Protein AF-A0A7C3DYM1-F1 (afdb_monomer_lite)

Structure (mmCIF, N/CA/C/O backbone):
data_AF-A0A7C3DYM1-F1
#
_entry.id   AF-A0A7C3DYM1-F1
#
loop_
_atom_site.group_PDB
_atom_site.id
_atom_site.type_symbol
_atom_site.label_atom_id
_atom_site.label_alt_id
_atom_site.label_comp_id
_atom_site.label_asym_id
_atom_site.label_entity_id
_atom_site.label_seq_id
_atom_site.pdbx_PDB_ins_code
_atom_site.Cartn_x
_atom_site.Cartn_y
_atom_site.Cartn_z
_atom_site.occupancy
_atom_site.B_iso_or_equiv
_atom_site.auth_seq_id
_atom_site.auth_comp_id
_atom_site.auth_asym_id
_atom_site.auth_atom_id
_atom_site.pdbx_PDB_model_num
ATOM 1 N N . MET A 1 1 ? 61.286 -30.602 -30.183 1.00 43.38 1 MET A N 1
ATOM 2 C CA . MET A 1 1 ? 60.405 -29.711 -30.974 1.00 43.38 1 MET A CA 1
ATOM 3 C C . MET A 1 1 ? 59.053 -29.626 -30.269 1.00 43.38 1 MET A C 1
ATOM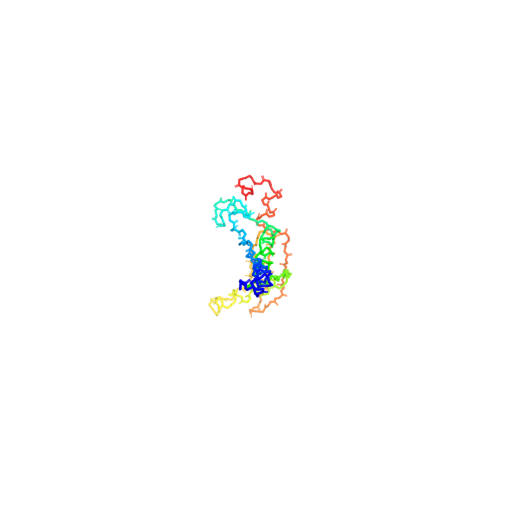 5 O O . MET A 1 1 ? 58.650 -30.594 -29.641 1.00 43.38 1 MET A O 1
ATOM 9 N N . LEU A 1 2 ? 58.467 -28.429 -30.246 1.00 45.16 2 LEU A N 1
ATOM 10 C CA . LEU A 1 2 ? 57.467 -27.911 -29.301 1.00 45.16 2 LEU A CA 1
ATOM 11 C C . LEU A 1 2 ? 56.221 -28.789 -29.027 1.00 45.16 2 LEU A C 1
ATOM 13 O O . LEU A 1 2 ? 55.390 -29.013 -29.895 1.00 45.16 2 LEU A O 1
ATOM 17 N N . SER A 1 3 ? 56.071 -29.154 -27.749 1.00 50.91 3 SER A N 1
ATOM 18 C CA . SER A 1 3 ? 54.860 -29.069 -26.910 1.00 50.91 3 SER A CA 1
ATOM 19 C C . SER A 1 3 ? 53.485 -29.433 -27.508 1.00 50.91 3 SER A C 1
ATOM 21 O O . SER A 1 3 ? 52.640 -28.575 -27.757 1.00 50.91 3 SER A O 1
ATOM 23 N N . GLY A 1 4 ? 53.177 -30.732 -27.535 1.00 49.94 4 GLY A N 1
ATOM 24 C CA . GLY A 1 4 ? 51.811 -31.264 -27.695 1.00 49.94 4 GLY A CA 1
ATOM 25 C C . GLY A 1 4 ? 50.889 -31.083 -26.473 1.00 49.94 4 GLY A C 1
ATOM 26 O O . GLY A 1 4 ? 49.820 -31.680 -26.422 1.00 49.94 4 GLY A O 1
ATOM 27 N N . ARG A 1 5 ? 51.278 -30.281 -25.468 1.00 53.59 5 ARG A N 1
ATOM 28 C CA . ARG A 1 5 ? 50.470 -30.004 -24.256 1.00 53.59 5 ARG A CA 1
ATOM 29 C C . ARG A 1 5 ? 49.744 -28.656 -24.297 1.00 53.59 5 ARG A C 1
ATOM 31 O O . ARG A 1 5 ? 49.023 -28.333 -23.357 1.00 53.59 5 ARG A O 1
ATOM 38 N N . ILE A 1 6 ? 49.926 -27.872 -25.362 1.00 50.12 6 ILE A N 1
ATOM 39 C CA . ILE A 1 6 ? 49.325 -26.535 -25.483 1.00 50.12 6 ILE A CA 1
ATOM 40 C C . ILE A 1 6 ? 47.939 -26.598 -26.139 1.00 50.12 6 ILE A C 1
ATOM 42 O O . ILE A 1 6 ? 47.067 -25.825 -25.761 1.00 50.12 6 ILE A O 1
ATOM 46 N N . LEU A 1 7 ? 47.669 -27.562 -27.026 1.00 46.66 7 LEU A N 1
ATOM 47 C CA . LEU A 1 7 ? 46.421 -27.546 -27.800 1.00 46.66 7 LEU A CA 1
ATOM 48 C C . LEU A 1 7 ? 45.180 -28.008 -27.012 1.00 46.66 7 LEU A C 1
ATOM 50 O O . LEU A 1 7 ? 44.088 -27.507 -27.252 1.00 46.66 7 LEU A O 1
ATOM 54 N N . VAL A 1 8 ? 45.332 -28.891 -26.017 1.00 47.72 8 VAL A N 1
ATOM 55 C CA . VAL A 1 8 ? 44.198 -29.337 -25.174 1.00 47.72 8 VAL A CA 1
ATOM 56 C C . VAL A 1 8 ? 43.857 -28.311 -24.083 1.00 47.72 8 VAL A C 1
ATOM 58 O O . VAL A 1 8 ? 42.749 -28.293 -23.556 1.00 47.72 8 VAL A O 1
ATOM 61 N N . ARG A 1 9 ? 44.786 -27.401 -23.760 1.00 44.53 9 ARG A N 1
ATOM 62 C CA . ARG A 1 9 ? 44.600 -26.393 -22.706 1.00 44.53 9 ARG A CA 1
ATOM 63 C C . ARG A 1 9 ? 43.875 -25.132 -23.180 1.00 44.53 9 ARG A C 1
ATOM 65 O O . ARG A 1 9 ? 43.329 -24.415 -22.348 1.00 44.53 9 ARG A O 1
ATOM 72 N N . THR A 1 10 ? 43.819 -24.889 -24.490 1.00 45.34 10 THR A N 1
ATOM 73 C CA . THR A 1 10 ? 43.157 -23.703 -25.057 1.00 45.34 10 THR A CA 1
ATOM 74 C C . THR A 1 10 ? 41.633 -23.845 -25.139 1.00 45.34 10 THR A C 1
ATOM 76 O O . THR A 1 10 ? 40.943 -22.836 -25.188 1.00 45.34 10 THR A O 1
ATOM 79 N N . CYS A 1 11 ? 41.075 -25.061 -25.071 1.00 44.84 11 CYS A N 1
ATOM 80 C CA . CYS A 1 11 ? 39.614 -25.251 -25.074 1.00 44.84 11 CYS A CA 1
ATOM 81 C C . CYS A 1 11 ? 38.946 -25.105 -23.695 1.00 44.84 11 CYS A C 1
ATOM 83 O O . CYS A 1 11 ? 37.723 -25.099 -23.623 1.00 44.84 11 CYS A O 1
ATOM 85 N N . TYR A 1 12 ? 39.710 -24.992 -22.601 1.00 45.00 12 TYR A N 1
ATOM 86 C CA . TYR A 1 12 ? 39.139 -24.940 -21.245 1.00 45.00 12 TYR A CA 1
ATOM 87 C C . TYR A 1 12 ? 38.988 -23.523 -20.676 1.00 45.00 12 TYR A C 1
ATOM 89 O O . TYR A 1 12 ? 38.478 -23.355 -19.569 1.00 45.00 12 TYR A O 1
ATOM 97 N N . LEU A 1 13 ? 39.423 -22.494 -21.409 1.00 52.84 13 LEU A N 1
ATOM 98 C CA . LEU A 1 13 ? 39.172 -21.108 -21.035 1.00 52.84 13 LEU A CA 1
ATOM 99 C C . LEU A 1 13 ? 38.001 -20.549 -21.844 1.00 52.84 13 LEU A C 1
ATOM 101 O O . LEU A 1 13 ? 38.055 -20.495 -23.069 1.00 52.84 13 LEU A O 1
ATOM 105 N N . SER A 1 14 ? 37.041 -19.979 -21.112 1.00 54.56 14 SER A N 1
ATOM 106 C CA . SER A 1 14 ? 36.021 -19.018 -21.572 1.00 54.56 14 SER A CA 1
ATOM 107 C C . SER A 1 14 ? 34.647 -19.569 -21.972 1.00 54.56 14 SER A C 1
ATOM 109 O O . SER A 1 14 ? 34.079 -19.148 -22.972 1.00 54.56 14 SER A O 1
ATOM 111 N N . LEU A 1 15 ? 34.041 -20.428 -21.149 1.00 55.09 15 LEU A N 1
ATOM 112 C CA . LEU A 1 15 ? 32.573 -20.560 -21.155 1.00 55.09 15 LEU A CA 1
ATOM 113 C C . LEU A 1 15 ? 31.967 -20.560 -19.749 1.00 55.09 15 LEU A C 1
ATOM 115 O O . LEU A 1 15 ? 30.922 -21.145 -19.499 1.00 55.09 15 LEU A O 1
ATOM 119 N N . VAL A 1 16 ? 32.591 -19.815 -18.833 1.00 55.16 16 VAL A N 1
ATOM 120 C CA . VAL A 1 16 ? 31.846 -19.219 -17.720 1.00 55.16 16 VAL A CA 1
ATOM 121 C C . VAL A 1 16 ? 31.379 -17.853 -18.207 1.00 55.16 16 VAL A C 1
ATOM 123 O O . VAL A 1 16 ? 31.945 -16.818 -17.864 1.00 55.16 16 VAL A O 1
ATOM 126 N N . ALA A 1 17 ? 30.363 -17.850 -19.070 1.00 55.41 17 ALA A N 1
ATOM 127 C CA . ALA A 1 17 ? 29.530 -16.670 -19.207 1.00 55.41 17 ALA A CA 1
ATOM 128 C C . ALA A 1 17 ? 28.791 -16.542 -17.873 1.00 55.41 17 ALA A C 1
ATOM 130 O O . ALA A 1 17 ? 27.746 -17.157 -17.667 1.00 55.41 17 ALA A O 1
ATOM 131 N N . 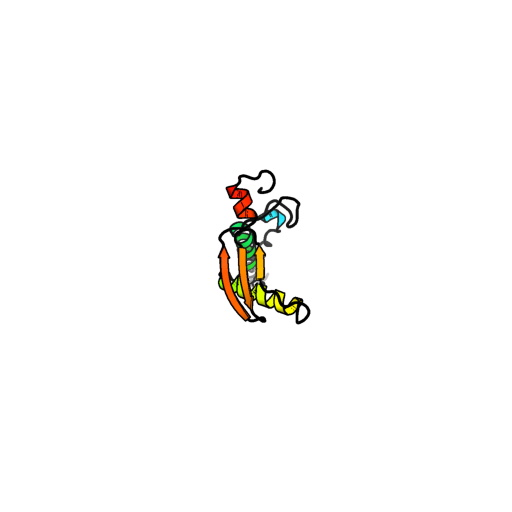VAL A 1 18 ? 29.371 -15.803 -16.924 1.00 56.81 18 VAL A N 1
ATOM 132 C CA . VAL A 1 18 ? 28.568 -15.251 -15.839 1.00 56.81 18 VAL A CA 1
ATOM 133 C C . VAL A 1 18 ? 27.545 -14.386 -16.553 1.00 56.81 18 VAL A C 1
ATOM 135 O O . VAL A 1 18 ? 27.890 -13.335 -17.091 1.00 56.81 18 VAL A O 1
ATOM 138 N N . ALA A 1 19 ? 26.311 -14.873 -16.645 1.00 56.03 19 ALA A N 1
ATOM 139 C CA . ALA A 1 19 ? 25.192 -14.055 -17.050 1.00 56.03 19 ALA A CA 1
ATOM 140 C C . ALA A 1 19 ? 25.077 -12.955 -15.992 1.00 56.03 19 ALA A C 1
ATOM 142 O O . ALA A 1 19 ? 24.463 -13.141 -14.944 1.00 56.03 19 ALA A O 1
ATOM 143 N N . LEU A 1 20 ? 25.747 -11.827 -16.230 1.00 59.97 20 LEU A N 1
ATOM 144 C CA . LEU A 1 20 ? 25.435 -10.576 -15.568 1.00 59.97 20 LEU A CA 1
ATOM 145 C C . LEU A 1 20 ? 24.011 -10.258 -16.012 1.00 59.97 20 LEU A C 1
ATOM 147 O O . LEU A 1 20 ? 23.795 -9.718 -17.095 1.00 59.97 20 LEU A O 1
ATOM 151 N N . GLY A 1 21 ? 23.035 -10.717 -15.226 1.00 64.75 21 GLY A N 1
ATOM 152 C CA . GLY A 1 21 ? 21.641 -10.369 -15.436 1.00 64.75 21 GLY A CA 1
ATOM 153 C C . GLY A 1 21 ? 21.549 -8.852 -15.523 1.00 64.75 21 GLY A C 1
ATOM 154 O O . GLY A 1 21 ? 22.134 -8.153 -14.691 1.00 64.75 21 GLY A O 1
ATOM 155 N N . ALA A 1 22 ? 20.879 -8.349 -16.561 1.00 72.44 22 ALA A N 1
ATOM 156 C CA . ALA A 1 22 ? 20.668 -6.919 -16.718 1.00 72.44 22 ALA A CA 1
ATOM 157 C C . ALA A 1 22 ? 20.073 -6.357 -15.421 1.00 72.44 22 ALA A C 1
ATOM 159 O O . ALA A 1 22 ? 19.191 -6.978 -14.817 1.00 72.44 22 ALA A O 1
ATOM 160 N N . ALA A 1 23 ? 20.579 -5.203 -14.978 1.00 79.75 23 ALA A N 1
ATOM 161 C CA . ALA A 1 23 ? 20.008 -4.524 -13.827 1.00 79.75 23 ALA A CA 1
ATOM 162 C C . ALA A 1 23 ? 18.501 -4.319 -14.069 1.00 79.75 23 ALA A C 1
ATOM 164 O O . ALA A 1 23 ? 18.103 -4.034 -15.204 1.00 79.75 23 ALA A O 1
ATOM 165 N N . PRO A 1 24 ? 17.652 -4.498 -13.044 1.00 85.44 24 PRO A N 1
ATOM 166 C CA . PRO A 1 24 ? 16.237 -4.212 -13.207 1.00 85.44 24 PRO A CA 1
ATOM 167 C C . PRO A 1 24 ? 16.050 -2.739 -13.603 1.00 85.44 24 PRO A C 1
ATOM 169 O O . PRO A 1 24 ? 16.874 -1.906 -13.213 1.00 85.44 24 PRO A O 1
ATOM 172 N N . PRO A 1 25 ? 14.983 -2.409 -14.356 1.00 90.38 25 PRO A N 1
ATOM 173 C CA . PRO A 1 25 ? 14.718 -1.028 -14.739 1.00 90.38 25 PRO A CA 1
ATOM 174 C C . PRO A 1 25 ? 14.603 -0.153 -13.492 1.00 90.38 25 PRO A C 1
ATOM 176 O O . PRO A 1 25 ? 14.181 -0.616 -12.433 1.00 90.38 25 PRO A O 1
ATOM 179 N N . THR A 1 26 ? 14.959 1.117 -13.610 1.00 94.31 26 THR A N 1
ATOM 180 C CA . THR A 1 26 ? 14.651 2.119 -12.589 1.00 94.31 26 THR A CA 1
ATOM 181 C C . THR A 1 26 ? 13.139 2.381 -12.537 1.00 94.31 26 THR A C 1
ATOM 183 O O . THR A 1 26 ? 12.432 2.113 -13.514 1.00 94.31 26 THR A O 1
ATOM 186 N N . PRO A 1 27 ? 12.611 2.970 -11.445 1.00 94.88 27 PRO A N 1
ATOM 187 C CA . PRO A 1 27 ? 11.213 3.386 -11.399 1.00 94.88 27 PRO A CA 1
ATOM 188 C C . PRO A 1 27 ? 10.824 4.284 -12.580 1.00 94.88 27 PRO A C 1
ATOM 190 O O . PRO A 1 27 ? 9.800 4.045 -13.203 1.00 94.88 27 PRO A O 1
ATOM 193 N N . LYS A 1 28 ? 11.663 5.258 -12.958 1.00 95.12 28 LYS A N 1
ATOM 194 C CA . LYS A 1 28 ? 11.372 6.158 -14.085 1.00 95.12 28 LYS A CA 1
ATOM 195 C C . LYS A 1 28 ? 11.294 5.424 -15.423 1.00 95.12 28 LYS A C 1
ATOM 197 O O . LYS A 1 28 ? 10.407 5.708 -16.217 1.00 95.12 28 LYS A O 1
ATOM 202 N N . GLU A 1 29 ? 12.199 4.481 -15.675 1.00 95.12 29 GLU A N 1
ATOM 203 C CA . GLU A 1 29 ? 12.173 3.670 -16.902 1.00 95.12 29 GLU A CA 1
ATOM 204 C C . GLU A 1 29 ? 10.958 2.737 -16.954 1.00 95.12 29 GLU A C 1
ATOM 206 O O . GLU A 1 29 ? 10.465 2.428 -18.034 1.00 95.12 29 GLU A O 1
ATOM 211 N N . HIS A 1 30 ? 10.469 2.288 -15.795 1.00 94.19 30 HIS A N 1
ATOM 212 C CA . HIS A 1 30 ? 9.298 1.421 -15.703 1.00 94.19 30 HIS A CA 1
ATOM 213 C C . HIS A 1 30 ? 7.976 2.189 -15.796 1.00 94.19 30 HIS A C 1
ATOM 215 O O . HIS A 1 30 ? 7.098 1.780 -16.547 1.00 94.19 30 HIS A O 1
ATOM 221 N N . PHE A 1 31 ? 7.821 3.249 -14.999 1.00 92.94 31 PHE A N 1
ATOM 222 C CA . PHE A 1 31 ? 6.577 4.012 -14.851 1.00 92.94 31 PHE A CA 1
ATOM 223 C C . PHE A 1 31 ? 6.448 5.145 -15.881 1.00 92.94 31 PHE A C 1
ATOM 225 O O . PHE A 1 31 ? 5.358 5.656 -16.094 1.00 92.94 31 PHE A O 1
ATOM 232 N N . GLY A 1 32 ? 7.546 5.570 -16.515 1.00 94.00 32 GLY A N 1
ATOM 233 C CA . GLY A 1 32 ? 7.572 6.720 -17.429 1.00 94.00 32 GLY A CA 1
ATOM 234 C C . GLY A 1 32 ? 7.690 8.083 -16.733 1.00 94.00 32 GLY A C 1
ATOM 235 O O . GLY A 1 32 ? 7.942 9.087 -17.396 1.00 94.00 32 GLY A O 1
ATOM 236 N N . PHE A 1 33 ? 7.584 8.121 -15.405 1.00 92.75 33 PHE A N 1
ATOM 237 C CA . PHE A 1 33 ? 7.692 9.314 -14.562 1.00 92.75 33 PHE A CA 1
ATOM 238 C C . PHE A 1 33 ? 8.425 8.994 -13.254 1.00 92.75 33 PHE A C 1
ATOM 240 O O . PHE A 1 33 ? 8.654 7.830 -12.914 1.00 92.75 33 PHE A O 1
ATOM 247 N N . VAL A 1 34 ? 8.830 10.024 -12.512 1.00 94.19 34 VAL A N 1
ATOM 248 C CA . VAL A 1 34 ? 9.495 9.828 -11.216 1.00 94.19 34 VAL A CA 1
ATOM 249 C C . VAL A 1 34 ? 8.434 9.617 -10.126 1.00 94.19 34 VAL A C 1
ATOM 251 O O . VAL A 1 34 ? 7.531 10.442 -10.013 1.00 94.19 34 VAL A O 1
ATOM 254 N N . PRO A 1 35 ? 8.499 8.556 -9.294 1.00 92.00 35 PRO A N 1
ATOM 255 C CA . PRO A 1 35 ? 7.572 8.409 -8.173 1.00 92.00 35 PRO A CA 1
ATOM 256 C C . PRO A 1 35 ? 7.575 9.645 -7.264 1.00 92.00 35 PRO A C 1
ATOM 258 O O . PRO A 1 35 ? 8.635 10.074 -6.810 1.00 92.00 35 PRO A O 1
ATOM 261 N N . GLY A 1 36 ? 6.388 10.195 -7.001 1.00 89.81 36 GLY A N 1
ATOM 262 C CA . GLY A 1 36 ? 6.211 11.440 -6.247 1.00 89.81 36 GLY A CA 1
ATOM 263 C C . GLY A 1 36 ? 6.144 12.706 -7.107 1.00 89.81 36 GLY A C 1
ATOM 264 O O . GLY A 1 36 ? 6.003 13.789 -6.552 1.00 89.81 36 GLY A O 1
ATOM 265 N N . GLU A 1 37 ? 6.237 12.589 -8.433 1.00 91.06 37 GLU A N 1
ATOM 266 C CA . GLU A 1 37 ? 5.972 13.694 -9.358 1.00 91.06 37 GLU A CA 1
ATOM 267 C C . GLU A 1 37 ? 4.499 14.130 -9.298 1.00 91.06 37 GLU A C 1
ATOM 269 O O . GLU A 1 37 ? 3.586 13.301 -9.210 1.00 91.06 37 GLU A O 1
ATOM 274 N N . ASP A 1 38 ? 4.273 15.445 -9.342 1.00 87.88 38 ASP A N 1
ATOM 275 C CA . ASP A 1 38 ? 2.940 16.033 -9.240 1.00 87.88 38 ASP A CA 1
ATOM 276 C C . ASP A 1 38 ? 2.017 15.492 -10.333 1.00 87.88 38 ASP A C 1
ATOM 278 O O . ASP A 1 38 ? 2.348 15.493 -11.519 1.00 87.88 38 ASP A O 1
ATOM 282 N N . TYR A 1 39 ? 0.822 15.064 -9.919 1.00 83.94 39 TYR A N 1
ATOM 283 C CA . TYR A 1 39 ? -0.195 14.508 -10.811 1.00 83.94 39 TYR A CA 1
ATOM 284 C C . TYR A 1 39 ? 0.276 13.264 -11.591 1.00 83.94 39 TYR A C 1
ATOM 286 O O . TYR A 1 39 ? -0.197 12.995 -12.691 1.00 83.94 39 TYR A O 1
ATOM 294 N N . LYS A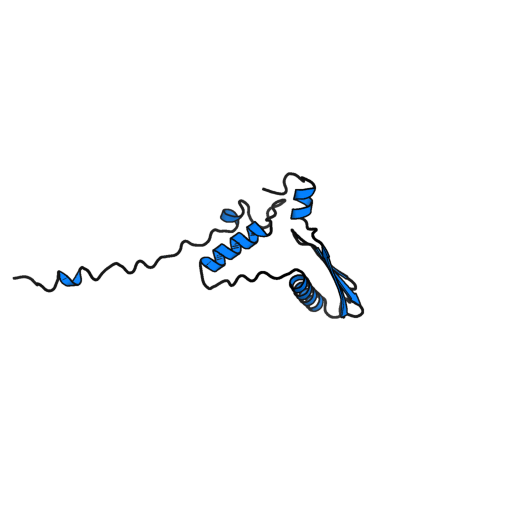 1 40 ? 1.186 12.462 -11.032 1.00 87.06 40 LYS A N 1
ATOM 295 C CA . LYS A 1 40 ? 1.560 11.166 -11.606 1.00 87.06 40 LYS A CA 1
ATOM 296 C C . LYS A 1 40 ? 1.295 10.041 -10.616 1.00 87.06 40 LYS A C 1
ATOM 298 O O . LYS A 1 40 ? 1.906 9.979 -9.550 1.00 87.06 40 LYS A O 1
ATOM 303 N N . LEU A 1 41 ? 0.385 9.137 -10.970 1.00 89.25 41 LEU A N 1
ATOM 304 C CA . LEU A 1 41 ? 0.053 7.960 -10.169 1.00 89.25 41 LEU A CA 1
ATOM 305 C C . LEU A 1 41 ? 0.186 6.689 -11.005 1.00 89.25 41 LEU A C 1
ATOM 307 O O . LEU A 1 41 ? -0.200 6.666 -12.169 1.00 89.25 41 LEU A O 1
ATOM 311 N N . ALA A 1 42 ? 0.715 5.636 -10.381 1.00 91.12 42 ALA A N 1
ATOM 312 C CA . ALA A 1 42 ? 0.778 4.298 -10.956 1.00 91.12 42 ALA A CA 1
ATOM 313 C C . ALA A 1 42 ? -0.357 3.434 -10.394 1.00 91.12 42 ALA A C 1
ATOM 315 O O . ALA A 1 42 ? -0.642 3.462 -9.192 1.00 91.12 42 ALA A O 1
ATOM 316 N N . GLY A 1 43 ? -0.979 2.637 -11.257 1.00 92.12 43 GLY A N 1
ATOM 317 C CA . GLY A 1 43 ? -1.950 1.625 -10.866 1.00 92.12 43 GLY A CA 1
ATOM 318 C C . GLY A 1 43 ? -1.300 0.398 -10.217 1.00 92.12 43 GLY A C 1
ATOM 319 O O . GLY A 1 43 ? -0.083 0.195 -10.261 1.00 92.12 43 GLY A O 1
ATOM 320 N N . PHE A 1 44 ? -2.135 -0.473 -9.642 1.00 92.94 44 PHE A N 1
ATOM 321 C CA . PHE A 1 44 ? -1.673 -1.708 -8.997 1.00 92.94 44 PHE A CA 1
ATOM 322 C C . PHE A 1 44 ? -0.850 -2.588 -9.946 1.00 92.94 44 PHE A C 1
ATOM 324 O O . PHE A 1 44 ? 0.225 -3.050 -9.571 1.00 92.94 44 PHE A O 1
ATOM 331 N N . ASP A 1 45 ? -1.320 -2.796 -11.178 1.00 93.69 45 ASP A N 1
ATOM 332 C CA . ASP A 1 45 ? -0.645 -3.678 -12.134 1.00 93.69 45 ASP A CA 1
ATOM 333 C C . ASP A 1 45 ? 0.733 -3.151 -12.545 1.00 93.69 45 ASP A C 1
ATOM 335 O O . ASP A 1 45 ? 1.675 -3.934 -12.697 1.00 93.69 45 ASP A O 1
ATOM 339 N N . GLU A 1 46 ? 0.880 -1.830 -12.655 1.00 93.75 46 GLU A N 1
ATOM 340 C CA . GLU A 1 46 ? 2.155 -1.180 -12.954 1.00 93.75 46 GLU A CA 1
ATOM 341 C C . GLU A 1 46 ? 3.139 -1.366 -11.797 1.00 93.75 46 GLU A C 1
ATOM 343 O O . GLU A 1 46 ? 4.265 -1.824 -12.018 1.00 93.75 46 GLU A O 1
ATOM 348 N N . VAL A 1 47 ? 2.712 -1.088 -10.559 1.00 94.19 47 VAL A N 1
ATOM 349 C CA . VAL A 1 47 ? 3.542 -1.255 -9.354 1.00 94.19 47 VAL A CA 1
ATOM 350 C C . VAL A 1 47 ? 3.910 -2.725 -9.142 1.00 94.19 47 VAL A C 1
ATOM 352 O O . VAL A 1 47 ? 5.085 -3.057 -8.973 1.00 94.19 47 VAL A O 1
ATOM 355 N N . ALA A 1 48 ? 2.941 -3.637 -9.215 1.00 95.19 48 ALA A N 1
ATOM 356 C CA . ALA A 1 48 ? 3.183 -5.068 -9.076 1.00 95.19 48 ALA A CA 1
ATOM 357 C C . ALA A 1 48 ? 4.108 -5.586 -10.186 1.00 95.19 48 ALA A C 1
ATOM 359 O O . ALA A 1 48 ? 5.009 -6.383 -9.926 1.00 95.19 48 ALA A O 1
ATOM 360 N N . G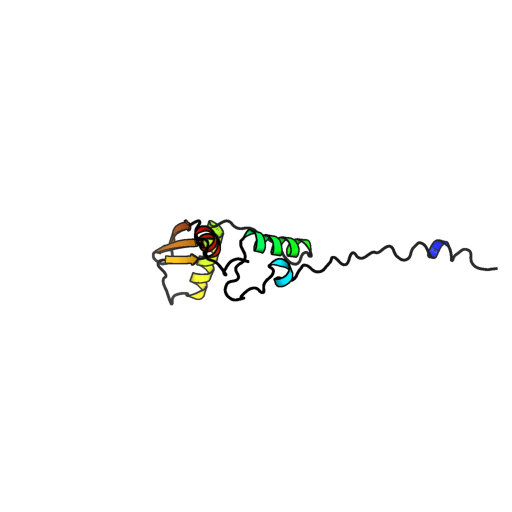LY A 1 49 ? 3.939 -5.108 -11.422 1.00 95.12 49 GLY A N 1
ATOM 361 C CA . GLY A 1 49 ? 4.827 -5.417 -12.539 1.00 95.12 49 GLY A CA 1
ATOM 362 C C . GLY A 1 49 ? 6.280 -5.025 -12.262 1.00 95.12 49 GLY A C 1
ATOM 363 O O . GLY A 1 49 ? 7.189 -5.793 -12.582 1.00 95.12 49 GLY A O 1
ATOM 364 N N . TYR A 1 50 ? 6.504 -3.869 -11.632 1.00 95.69 50 TYR A N 1
ATOM 365 C CA . TYR A 1 50 ? 7.840 -3.395 -11.267 1.00 95.69 50 TYR A CA 1
ATOM 366 C C . TYR A 1 50 ? 8.493 -4.320 -10.241 1.00 95.69 50 TYR A C 1
ATOM 368 O O . TYR A 1 50 ? 9.587 -4.844 -10.466 1.00 95.69 50 TYR A O 1
ATOM 376 N N . PHE A 1 51 ? 7.786 -4.617 -9.151 1.00 95.62 51 PHE A N 1
ATOM 377 C CA . PHE A 1 51 ? 8.309 -5.492 -8.105 1.00 95.62 51 PHE A CA 1
ATOM 378 C C . PHE A 1 51 ? 8.479 -6.946 -8.556 1.00 95.62 51 PHE A C 1
ATOM 380 O O . PHE A 1 51 ? 9.421 -7.601 -8.114 1.00 95.62 51 PHE A O 1
ATOM 387 N N . ARG A 1 52 ? 7.653 -7.449 -9.487 1.00 95.25 52 ARG A N 1
ATOM 388 C CA . ARG A 1 52 ? 7.877 -8.760 -10.125 1.00 95.25 52 ARG A CA 1
ATOM 389 C C . ARG A 1 52 ? 9.205 -8.792 -10.883 1.00 95.25 52 ARG A C 1
ATOM 391 O O . ARG A 1 52 ? 9.948 -9.760 -10.746 1.00 95.25 52 ARG A O 1
ATOM 398 N N . ARG A 1 53 ? 9.539 -7.735 -11.636 1.00 93.62 53 ARG A N 1
ATOM 399 C CA . ARG A 1 53 ? 10.842 -7.624 -12.319 1.00 93.62 53 ARG A CA 1
ATOM 400 C C . ARG A 1 53 ? 12.000 -7.581 -11.326 1.00 93.62 53 ARG A C 1
ATOM 402 O O . ARG A 1 53 ? 12.993 -8.277 -11.520 1.00 93.62 53 ARG A O 1
ATOM 409 N N . LEU A 1 54 ? 11.859 -6.814 -10.246 1.00 93.75 54 LEU A N 1
ATOM 410 C CA . LEU A 1 54 ? 12.871 -6.749 -9.194 1.00 93.75 54 LEU A CA 1
ATOM 411 C C . LEU A 1 54 ? 13.102 -8.113 -8.529 1.00 93.75 54 LEU A C 1
ATOM 413 O O . LEU A 1 54 ? 14.252 -8.544 -8.426 1.00 93.75 54 LEU A O 1
ATOM 417 N N . ALA A 1 55 ? 12.028 -8.805 -8.144 1.00 93.88 55 ALA A N 1
ATOM 418 C CA . ALA A 1 55 ? 12.086 -10.141 -7.555 1.00 93.88 55 ALA A CA 1
ATOM 419 C C . ALA A 1 55 ? 12.705 -11.175 -8.515 1.00 93.88 55 ALA A C 1
ATOM 421 O O . ALA A 1 55 ? 13.466 -12.037 -8.088 1.00 93.88 55 ALA A O 1
ATOM 422 N N . ALA A 1 56 ? 12.438 -11.064 -9.821 1.00 91.88 56 ALA A N 1
ATOM 423 C CA . ALA A 1 56 ? 13.045 -11.927 -10.835 1.00 91.88 56 ALA A CA 1
ATOM 424 C C . ALA A 1 56 ? 14.537 -11.624 -11.080 1.00 91.88 56 ALA A C 1
ATOM 426 O O . ALA A 1 56 ? 15.296 -12.525 -11.426 1.00 91.88 56 ALA A O 1
ATOM 427 N N . SER A 1 57 ? 14.971 -10.371 -10.898 1.00 91.25 57 SER A N 1
ATOM 428 C CA . SER A 1 57 ? 16.362 -9.959 -11.142 1.00 91.25 57 SER A CA 1
ATOM 429 C C . SER A 1 57 ? 17.353 -10.419 -10.067 1.00 91.25 57 SER A C 1
ATOM 431 O O . SER A 1 57 ? 18.550 -10.510 -10.333 1.00 91.25 57 SER A O 1
ATOM 433 N N . SER A 1 58 ? 16.892 -10.672 -8.835 1.00 88.31 58 SER A N 1
ATOM 434 C CA . SER A 1 58 ? 17.749 -11.139 -7.740 1.00 88.31 58 SER A CA 1
ATOM 435 C C . SER A 1 58 ? 16.935 -11.712 -6.582 1.00 88.31 58 SER A C 1
ATOM 437 O O . SER A 1 58 ? 15.826 -11.262 -6.323 1.00 88.31 58 SER A O 1
ATOM 439 N N . GLY A 1 59 ? 17.542 -12.586 -5.777 1.00 89.69 59 GLY A N 1
ATOM 440 C CA . GLY A 1 59 ? 16.929 -13.117 -4.549 1.00 89.69 59 GLY A CA 1
ATOM 441 C C . GLY A 1 59 ? 16.799 -12.122 -3.384 1.00 89.69 59 GLY A C 1
ATOM 442 O O . GLY A 1 59 ? 16.580 -12.543 -2.254 1.00 89.69 59 GLY A O 1
ATOM 443 N N . ARG A 1 60 ? 16.977 -10.813 -3.615 1.00 91.94 60 ARG A N 1
ATOM 444 C CA . ARG A 1 60 ? 16.922 -9.775 -2.567 1.00 91.94 60 ARG A CA 1
ATOM 445 C C . ARG A 1 60 ? 15.503 -9.330 -2.220 1.00 91.94 60 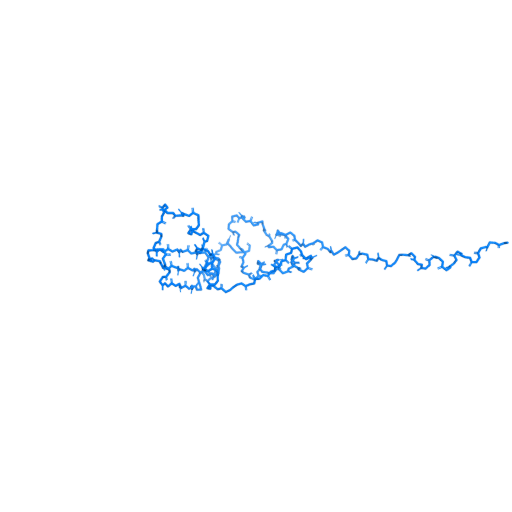ARG A C 1
ATOM 447 O O . ARG A 1 60 ? 15.312 -8.671 -1.205 1.00 91.94 60 ARG A O 1
ATOM 454 N N . ILE A 1 61 ? 14.531 -9.635 -3.075 1.00 93.56 61 ILE A N 1
ATOM 455 C CA . ILE A 1 61 ? 13.138 -9.217 -2.915 1.00 93.56 61 ILE A CA 1
ATOM 456 C C . ILE A 1 61 ? 12.248 -10.447 -3.039 1.00 93.56 61 ILE A C 1
ATOM 458 O O . ILE A 1 61 ? 12.343 -11.198 -4.007 1.00 93.56 61 ILE A O 1
ATOM 462 N N . LYS A 1 62 ? 11.346 -10.609 -2.072 1.00 95.50 62 LYS A N 1
ATOM 463 C CA . LYS A 1 62 ? 10.222 -11.541 -2.138 1.00 95.50 62 LYS A CA 1
ATOM 464 C C . LYS A 1 62 ? 8.951 -10.712 -2.281 1.00 95.50 62 LYS A C 1
ATOM 466 O O . LYS A 1 62 ? 8.653 -9.905 -1.407 1.00 95.50 62 LYS A O 1
ATOM 471 N N . LEU A 1 63 ? 8.228 -10.898 -3.382 1.00 95.69 63 LEU A N 1
ATOM 472 C CA . LEU A 1 63 ? 6.934 -10.255 -3.586 1.00 95.69 63 LEU A CA 1
ATOM 473 C C . LEU A 1 63 ? 5.824 -11.148 -3.030 1.00 95.69 63 LEU A C 1
ATOM 475 O O . LEU A 1 63 ? 5.714 -12.311 -3.414 1.00 95.69 63 LEU A O 1
ATOM 479 N N . GLU A 1 64 ? 4.997 -10.582 -2.162 1.00 96.38 64 GLU A N 1
ATOM 480 C CA . GLU A 1 64 ? 3.817 -11.224 -1.595 1.00 96.38 64 GLU A CA 1
ATOM 481 C C . GLU A 1 64 ? 2.619 -10.304 -1.824 1.00 96.38 64 GLU A C 1
ATOM 483 O O . GLU A 1 64 ? 2.662 -9.127 -1.470 1.00 96.38 64 GLU A O 1
ATOM 488 N N . VAL A 1 65 ? 1.586 -10.820 -2.491 1.00 95.62 65 VAL A N 1
ATOM 489 C CA . VAL A 1 65 ? 0.341 -10.081 -2.717 1.00 95.62 65 VAL A CA 1
ATOM 490 C C . VAL A 1 65 ? -0.617 -10.464 -1.603 1.00 95.62 65 VAL A C 1
ATOM 492 O O . VAL A 1 65 ? -0.936 -11.641 -1.449 1.00 95.62 65 VAL A O 1
ATOM 495 N N . ILE A 1 66 ? -1.053 -9.468 -0.844 1.00 95.62 66 ILE A N 1
ATOM 496 C CA . ILE A 1 66 ? -2.012 -9.628 0.246 1.00 95.62 66 ILE A CA 1
ATOM 497 C C . ILE A 1 66 ? -3.416 -9.253 -0.226 1.00 95.62 66 ILE A C 1
ATOM 499 O O . ILE A 1 66 ? -3.579 -8.494 -1.183 1.00 95.62 66 ILE A O 1
ATOM 503 N N . ASP A 1 67 ? -4.431 -9.797 0.441 1.00 94.06 67 ASP A N 1
ATOM 504 C CA . ASP A 1 67 ? -5.806 -9.353 0.247 1.00 94.06 67 ASP A CA 1
ATOM 505 C C . ASP A 1 67 ? -6.109 -8.092 1.078 1.00 94.06 67 ASP A C 1
ATOM 507 O O . ASP A 1 67 ? -5.315 -7.646 1.911 1.00 94.06 67 ASP A O 1
ATOM 511 N N . GLY A 1 68 ? -7.285 -7.504 0.852 1.00 91.50 68 GLY A N 1
ATOM 512 C CA . GLY A 1 68 ? -7.687 -6.284 1.553 1.00 91.50 68 GLY A CA 1
ATOM 513 C C . GLY A 1 68 ? -7.919 -6.471 3.058 1.00 91.50 68 GLY A C 1
ATOM 514 O O . GLY A 1 68 ? -7.867 -5.489 3.799 1.00 91.50 68 GLY A O 1
ATOM 515 N N . ALA A 1 69 ? -8.178 -7.697 3.528 1.00 93.31 69 ALA A N 1
ATOM 516 C CA . ALA A 1 69 ? -8.359 -7.969 4.952 1.00 93.31 69 ALA A CA 1
ATOM 517 C C . ALA A 1 69 ? -7.010 -7.942 5.679 1.00 93.31 69 ALA A C 1
ATOM 519 O O . ALA A 1 69 ? -6.893 -7.342 6.752 1.00 93.31 69 ALA A O 1
ATOM 520 N N . GLU A 1 70 ? -5.985 -8.534 5.069 1.00 96.19 70 GLU A N 1
ATOM 521 C CA . GLU A 1 70 ? -4.622 -8.488 5.578 1.00 96.19 70 GLU A CA 1
ATOM 522 C C . GLU A 1 70 ? -4.027 -7.075 5.487 1.00 96.19 70 GLU A C 1
ATOM 524 O O . GLU A 1 70 ? -3.413 -6.617 6.452 1.00 96.19 70 GLU A O 1
ATOM 529 N N . GLU A 1 71 ? -4.294 -6.329 4.409 1.00 96.00 71 GLU A N 1
ATOM 530 C CA . GLU A 1 71 ? -3.928 -4.907 4.299 1.00 96.00 71 GLU A CA 1
ATOM 531 C C . GLU A 1 71 ? -4.515 -4.090 5.461 1.00 96.00 71 GLU A C 1
ATOM 533 O O . GLU A 1 71 ? -3.779 -3.452 6.219 1.00 96.00 71 GLU A O 1
ATOM 538 N N . ALA A 1 72 ? -5.828 -4.194 5.696 1.00 95.69 72 ALA A N 1
ATOM 539 C CA . ALA A 1 72 ? -6.489 -3.496 6.797 1.00 95.69 72 ALA A CA 1
ATOM 540 C C . ALA A 1 72 ? -5.937 -3.897 8.175 1.00 95.69 72 ALA A C 1
ATOM 542 O O . ALA A 1 72 ? -5.858 -3.069 9.091 1.00 95.69 72 ALA A O 1
ATOM 543 N N . ARG A 1 73 ? -5.558 -5.171 8.349 1.00 95.69 73 ARG A N 1
ATOM 544 C CA . ARG A 1 73 ? -4.931 -5.667 9.579 1.00 95.69 73 ARG A CA 1
ATOM 545 C C . ARG A 1 73 ? -3.579 -5.001 9.811 1.00 95.69 73 ARG A C 1
ATOM 547 O O . ARG A 1 73 ? -3.365 -4.466 10.899 1.00 95.69 73 ARG A O 1
ATOM 554 N N . LEU A 1 74 ? -2.703 -5.015 8.809 1.00 96.94 74 LEU A N 1
ATOM 555 C CA . LEU A 1 74 ? -1.355 -4.452 8.885 1.00 96.94 74 LEU A CA 1
ATOM 556 C C . LEU A 1 74 ? -1.383 -2.938 9.112 1.00 96.94 74 LEU A C 1
ATOM 558 O O . LEU A 1 74 ? -0.695 -2.443 10.008 1.00 96.94 74 LEU A O 1
ATOM 562 N N . VAL A 1 75 ? -2.226 -2.214 8.373 1.00 96.44 75 VAL A N 1
ATOM 563 C CA . VAL A 1 75 ? -2.371 -0.757 8.503 1.00 96.44 75 VAL A CA 1
ATOM 564 C C . VAL A 1 75 ? -2.855 -0.382 9.894 1.00 96.44 75 VAL A C 1
ATOM 566 O O . VAL A 1 75 ? -2.242 0.454 10.558 1.00 96.44 75 VAL A O 1
ATOM 569 N N . ARG A 1 76 ? -3.900 -1.050 10.398 1.00 94.75 76 ARG A N 1
ATOM 570 C CA . ARG A 1 76 ? -4.372 -0.828 11.769 1.00 94.75 76 ARG A CA 1
ATOM 571 C C . ARG A 1 76 ? -3.271 -1.088 12.792 1.00 94.75 76 ARG A C 1
ATOM 573 O O . ARG A 1 76 ? -3.117 -0.288 13.710 1.00 94.75 76 ARG A O 1
ATOM 580 N N . THR A 1 77 ? -2.527 -2.188 12.663 1.00 95.12 77 THR A N 1
ATOM 581 C CA . THR A 1 77 ? -1.414 -2.492 13.572 1.00 95.12 77 THR A CA 1
ATOM 582 C C . THR A 1 77 ? -0.386 -1.360 13.578 1.00 95.12 77 THR A C 1
ATOM 584 O O . THR A 1 77 ? 0.016 -0.926 14.656 1.00 95.12 77 THR A O 1
ATOM 587 N N . GLY A 1 78 ? -0.016 -0.835 12.407 1.00 95.69 78 GLY A N 1
ATOM 588 C CA . GLY A 1 78 ? 0.894 0.306 12.291 1.00 95.69 78 GLY A CA 1
ATOM 589 C C . GLY A 1 78 ? 0.341 1.584 12.925 1.00 95.69 78 GLY A C 1
ATOM 590 O O . GLY A 1 78 ? 1.035 2.231 13.707 1.00 95.69 78 GLY A O 1
ATOM 591 N N . VAL A 1 79 ? -0.922 1.921 12.650 1.00 95.06 79 VAL A N 1
ATOM 592 C CA . VAL A 1 79 ? -1.582 3.112 13.207 1.00 95.06 79 VAL A CA 1
ATOM 593 C C . VAL A 1 79 ? -1.658 3.035 14.729 1.00 95.06 79 VAL A C 1
ATOM 595 O O . VAL A 1 79 ? -1.223 3.969 15.397 1.00 95.06 79 VAL A O 1
ATOM 598 N N . LEU A 1 80 ? -2.156 1.927 15.290 1.00 93.31 80 LEU A N 1
ATOM 599 C CA . LEU A 1 80 ? -2.271 1.750 16.742 1.00 93.31 80 LEU A CA 1
ATOM 600 C C . LEU A 1 80 ? -0.900 1.791 17.430 1.00 93.31 80 LEU A C 1
ATOM 602 O O . LEU A 1 80 ? -0.774 2.398 18.490 1.00 93.31 80 LEU A O 1
ATOM 606 N N . ALA A 1 81 ? 0.135 1.215 16.810 1.00 94.75 81 ALA A N 1
ATOM 607 C CA . ALA A 1 81 ? 1.500 1.296 17.324 1.00 94.75 81 ALA A CA 1
ATOM 608 C C . ALA A 1 81 ? 2.058 2.732 17.302 1.00 94.75 81 ALA A C 1
ATOM 610 O O . ALA A 1 81 ? 2.749 3.134 18.235 1.00 94.75 81 ALA A O 1
ATOM 611 N N . ALA A 1 82 ? 1.756 3.512 16.259 1.00 95.19 82 ALA A N 1
ATOM 612 C CA . ALA A 1 82 ? 2.248 4.880 16.111 1.00 95.19 82 ALA A CA 1
ATOM 613 C C . ALA A 1 82 ? 1.549 5.875 17.051 1.00 95.19 82 ALA A C 1
ATOM 615 O O . ALA A 1 82 ? 2.196 6.772 17.597 1.00 95.19 82 ALA A O 1
ATOM 616 N N . VAL A 1 83 ? 0.232 5.734 17.240 1.00 92.81 83 VAL A N 1
ATOM 617 C CA . VAL A 1 83 ? -0.540 6.642 18.104 1.00 92.81 83 VAL A CA 1
ATOM 618 C C . VAL A 1 83 ? -0.459 6.251 19.581 1.00 92.81 83 VAL A C 1
ATOM 620 O O . VAL A 1 83 ? -0.477 7.137 20.440 1.00 92.81 83 VAL A O 1
ATOM 623 N N . GLY A 1 84 ? -0.316 4.956 19.886 1.00 90.12 84 GLY A N 1
ATOM 624 C CA . GLY A 1 84 ? -0.312 4.428 21.250 1.00 90.12 84 GLY A CA 1
ATOM 625 C C . GLY A 1 84 ? -1.536 4.883 22.049 1.00 90.12 84 GLY A C 1
ATOM 626 O O . GLY A 1 84 ? -2.614 5.089 21.497 1.00 90.12 84 GLY A O 1
ATOM 627 N N . ASP A 1 85 ? -1.352 5.133 23.344 1.00 90.12 85 ASP A N 1
ATOM 628 C CA . ASP A 1 85 ? -2.437 5.578 24.234 1.00 90.12 85 ASP A CA 1
ATOM 629 C C . ASP A 1 85 ? -2.821 7.059 24.054 1.00 90.12 85 ASP A C 1
ATOM 631 O O . ASP A 1 85 ? -3.737 7.554 24.710 1.00 90.12 85 ASP A O 1
ATOM 635 N N . LYS A 1 86 ? -2.135 7.798 23.168 1.00 92.81 86 LYS A N 1
ATOM 636 C CA . LYS A 1 86 ? -2.416 9.226 22.930 1.00 92.81 86 LYS A CA 1
ATOM 637 C C . LYS A 1 86 ? -3.748 9.441 22.218 1.00 92.81 86 LYS A C 1
ATOM 639 O O . LYS A 1 86 ? -4.336 10.513 22.336 1.00 92.81 86 LYS A O 1
ATOM 644 N N . LEU A 1 87 ? -4.192 8.451 21.446 1.00 90.06 87 LEU A N 1
ATOM 645 C CA . LEU A 1 87 ? -5.435 8.497 20.693 1.00 90.06 87 LEU A CA 1
ATOM 646 C C . LEU A 1 87 ? -6.109 7.129 20.743 1.00 90.06 87 LEU A C 1
ATOM 648 O O . LEU A 1 87 ? -5.475 6.111 20.495 1.00 90.06 87 LEU A O 1
ATOM 652 N N . SER A 1 88 ? -7.420 7.120 20.977 1.00 90.88 88 SER A N 1
ATOM 653 C CA . SER A 1 88 ? -8.251 5.927 20.807 1.00 90.88 88 SER A CA 1
ATOM 654 C C . SER A 1 88 ? -9.121 6.103 19.555 1.00 90.88 88 SER A C 1
ATOM 656 O O . SER A 1 88 ? -10.238 6.631 19.644 1.00 90.88 88 SER A O 1
ATOM 658 N N . PRO A 1 89 ? -8.596 5.780 18.354 1.00 93.19 89 PRO A N 1
ATOM 659 C CA . PRO A 1 89 ? -9.324 6.003 17.114 1.00 93.19 89 PRO A CA 1
ATOM 660 C C . PRO A 1 89 ? -10.566 5.113 17.077 1.00 93.19 89 PRO A C 1
ATOM 662 O O . PRO A 1 89 ? -10.487 3.917 17.337 1.00 93.19 89 PRO A O 1
ATOM 665 N N . HIS A 1 90 ? -11.709 5.707 16.738 1.00 95.50 90 HIS A N 1
ATOM 666 C CA . HIS A 1 90 ? -12.963 4.973 16.534 1.00 95.50 90 HIS A CA 1
ATOM 667 C C . HIS A 1 90 ? -13.083 4.449 15.100 1.00 95.50 90 HIS A C 1
ATOM 669 O O . HIS A 1 90 ? -13.792 3.484 14.834 1.00 95.50 90 HIS A O 1
ATOM 675 N N . VAL A 1 91 ? -12.380 5.089 14.165 1.00 96.38 91 VAL A N 1
ATOM 676 C CA . VAL A 1 91 ? -12.305 4.679 12.767 1.00 96.38 91 VAL A CA 1
ATOM 677 C C . VAL A 1 91 ? -10.878 4.888 12.282 1.00 96.38 91 VAL A C 1
ATOM 679 O O . VAL A 1 91 ? -10.265 5.916 12.570 1.00 96.38 91 VAL A O 1
ATOM 682 N N . ILE A 1 92 ? -10.365 3.916 11.537 1.00 96.44 92 ILE A N 1
ATOM 683 C CA . ILE A 1 92 ? -9.142 4.037 10.746 1.00 96.44 92 ILE A CA 1
ATOM 684 C C . ILE A 1 92 ? -9.546 3.924 9.281 1.00 96.44 92 ILE A C 1
ATOM 686 O O . ILE A 1 92 ? -10.215 2.962 8.896 1.00 96.44 92 ILE A O 1
ATOM 690 N N . VAL A 1 93 ? -9.153 4.924 8.497 1.00 97.12 93 VAL A N 1
ATOM 691 C CA . VAL A 1 93 ? -9.417 5.005 7.061 1.00 97.12 93 VAL A CA 1
ATOM 692 C C . VAL A 1 93 ? -8.083 4.955 6.338 1.00 97.12 93 VAL A C 1
ATOM 694 O O . VAL A 1 93 ? -7.238 5.819 6.563 1.00 97.12 93 VAL A O 1
ATOM 697 N N . ASP A 1 94 ? -7.913 3.958 5.482 1.00 97.19 94 ASP A N 1
ATOM 698 C CA . ASP A 1 94 ? -6.794 3.877 4.552 1.00 97.19 94 ASP A CA 1
ATOM 699 C C . ASP A 1 94 ? -7.305 4.095 3.133 1.00 97.19 94 ASP A C 1
ATOM 701 O O . ASP A 1 94 ? -8.206 3.383 2.696 1.00 97.19 94 ASP A O 1
ATOM 705 N N . LEU A 1 95 ? -6.775 5.101 2.443 1.00 97.06 95 LEU A N 1
ATOM 706 C CA . LEU A 1 95 ? -7.162 5.453 1.081 1.00 97.06 95 LEU A CA 1
ATOM 707 C C . LEU A 1 95 ? -5.971 5.224 0.153 1.00 97.06 95 LEU A C 1
ATOM 709 O O . LEU A 1 95 ? -5.061 6.050 0.076 1.00 97.06 95 LEU A O 1
ATOM 713 N N . GLY A 1 96 ? -6.018 4.123 -0.591 1.00 94.44 96 GLY A N 1
ATOM 714 C CA . GLY A 1 96 ? -5.044 3.803 -1.623 1.00 94.44 96 GLY A CA 1
ATOM 715 C C . GLY A 1 96 ? -5.444 4.311 -3.011 1.00 94.44 96 GLY A C 1
ATOM 716 O O . GLY A 1 96 ? -6.405 5.062 -3.206 1.00 94.44 96 GLY A O 1
ATOM 717 N N . GLY A 1 97 ? -4.709 3.848 -4.025 1.00 93.50 97 GLY A N 1
ATOM 718 C CA . GLY A 1 97 ? -5.024 4.128 -5.430 1.00 93.50 97 GLY A CA 1
ATOM 719 C C . GLY A 1 97 ? -6.223 3.333 -5.955 1.00 93.50 97 GLY A C 1
ATOM 720 O O . GLY A 1 97 ? -7.057 3.863 -6.689 1.00 93.50 97 GLY A O 1
ATOM 721 N N . GLY A 1 98 ? -6.333 2.059 -5.570 1.00 94.00 98 GLY A N 1
ATOM 722 C CA . GLY A 1 98 ? -7.354 1.140 -6.085 1.00 94.00 98 GLY A CA 1
ATOM 723 C C . GLY A 1 98 ? -8.493 0.814 -5.117 1.00 94.00 98 GLY A C 1
ATOM 724 O O . GLY A 1 98 ? -9.552 0.381 -5.577 1.00 94.00 98 GLY A O 1
ATOM 725 N N . SER A 1 99 ? -8.284 1.006 -3.817 1.00 95.88 99 SER A N 1
ATOM 726 C CA . SER A 1 99 ? -9.194 0.599 -2.744 1.00 95.88 99 SER A CA 1
ATOM 727 C C . SER A 1 99 ? -9.109 1.536 -1.546 1.00 95.88 99 SER A C 1
ATOM 729 O O . SER A 1 99 ? -8.166 2.319 -1.413 1.00 95.88 99 SER A O 1
ATOM 731 N N . MET A 1 100 ? -10.119 1.428 -0.688 1.00 97.62 100 MET A N 1
ATOM 732 C CA . MET A 1 100 ? -10.191 2.120 0.586 1.00 97.62 100 MET A CA 1
ATOM 733 C C . MET A 1 100 ? -10.634 1.136 1.661 1.00 97.62 100 MET A C 1
ATOM 735 O O . MET A 1 100 ? -11.624 0.422 1.482 1.00 97.62 100 MET A O 1
ATOM 739 N N . GLN A 1 101 ? -9.936 1.118 2.788 1.00 97.56 101 GLN A N 1
ATOM 740 C CA . GLN A 1 101 ? -10.225 0.251 3.919 1.00 97.56 101 GLN A CA 1
ATOM 741 C C . GLN A 1 101 ? -10.739 1.091 5.084 1.00 97.56 101 GLN A C 1
ATOM 743 O O . GLN A 1 101 ? -10.118 2.064 5.503 1.00 97.56 101 GLN A O 1
ATOM 748 N N . LEU A 1 102 ? -11.883 0.688 5.627 1.00 97.19 102 LEU A N 1
ATOM 749 C CA . LEU A 1 102 ? -12.528 1.304 6.779 1.00 97.19 102 LEU A CA 1
ATOM 750 C C . LEU A 1 102 ? -12.530 0.291 7.917 1.00 97.19 102 LEU A C 1
ATOM 752 O O . LEU A 1 102 ? -13.239 -0.708 7.839 1.00 97.19 102 LEU A O 1
ATOM 756 N N . SER A 1 103 ? -11.745 0.529 8.963 1.00 97.00 103 SER A N 1
ATOM 757 C CA . SER A 1 103 ? -11.783 -0.276 10.188 1.00 97.00 103 SER A CA 1
ATOM 758 C C . SER A 1 103 ? -12.475 0.509 11.290 1.00 97.00 103 SER A C 1
ATOM 760 O O . SER A 1 103 ? -11.983 1.562 11.684 1.00 97.00 103 SER A O 1
ATOM 762 N N . PHE A 1 104 ? -13.593 -0.007 11.791 1.00 97.12 104 PHE A N 1
ATOM 763 C CA . PHE A 1 104 ? -14.321 0.544 12.930 1.00 97.12 104 PHE A CA 1
ATOM 764 C C . PHE A 1 104 ? -13.824 -0.115 14.210 1.00 97.12 104 PHE A C 1
ATOM 766 O O . PHE A 1 104 ? -13.721 -1.343 14.288 1.00 97.12 104 PHE A O 1
ATOM 773 N N . LEU A 1 105 ? -13.499 0.702 15.206 1.00 94.81 105 LEU A N 1
ATOM 774 C CA . LEU A 1 105 ? -12.955 0.256 16.475 1.00 94.81 105 LEU A CA 1
ATOM 775 C C . LEU A 1 105 ? -13.792 0.785 17.634 1.00 94.81 105 LEU A C 1
ATOM 777 O O . LEU A 1 105 ? -14.195 1.947 17.664 1.00 94.81 105 LEU A O 1
ATOM 781 N N . ARG A 1 106 ? -13.954 -0.060 18.646 1.00 90.88 106 ARG A N 1
ATOM 782 C CA . ARG A 1 106 ? -14.514 0.299 19.941 1.00 90.88 106 ARG A CA 1
ATOM 783 C C . ARG A 1 106 ? -13.537 -0.111 21.023 1.00 90.88 106 ARG A C 1
ATOM 785 O O . ARG A 1 106 ? -13.163 -1.276 21.122 1.00 90.88 106 ARG A O 1
ATOM 792 N N . GLN A 1 107 ? -13.107 0.864 21.824 1.00 84.94 107 GLN A N 1
ATOM 793 C CA . GLN A 1 107 ? -12.146 0.647 22.914 1.00 84.94 107 GLN A CA 1
ATOM 794 C C . GLN A 1 107 ? -10.877 -0.092 22.434 1.00 84.94 107 GLN A C 1
ATOM 796 O O . GLN A 1 107 ? -10.415 -1.037 23.064 1.00 84.94 107 GLN A O 1
ATOM 801 N N . GLY A 1 108 ? -10.350 0.294 21.264 1.00 79.38 108 GLY A N 1
ATOM 802 C CA . GLY A 1 108 ? -9.159 -0.322 20.661 1.00 79.38 108 GLY A CA 1
ATOM 803 C C . GLY A 1 108 ? -9.378 -1.698 20.015 1.00 79.38 108 GLY A C 1
ATOM 804 O O . GLY A 1 108 ? -8.464 -2.219 19.381 1.00 79.38 108 GLY A O 1
ATOM 805 N N . THR A 1 109 ? -10.580 -2.271 20.114 1.00 87.44 109 THR A N 1
ATOM 806 C CA . THR A 1 109 ? -10.937 -3.551 19.487 1.00 87.44 109 THR A CA 1
ATOM 807 C C . THR A 1 109 ? -11.669 -3.311 18.174 1.00 87.44 109 THR A C 1
ATOM 809 O O . THR A 1 109 ? -12.521 -2.431 18.099 1.00 87.44 109 THR A O 1
ATOM 812 N N . VAL A 1 110 ? -11.354 -4.085 17.133 1.00 92.31 110 VAL A N 1
ATOM 813 C CA . VAL A 1 110 ? -12.049 -3.995 15.839 1.00 92.31 110 VAL A CA 1
ATOM 814 C C . VAL A 1 110 ? -13.450 -4.576 15.961 1.00 92.31 110 VAL A C 1
ATOM 816 O O . VAL A 1 110 ? -13.599 -5.746 16.301 1.00 92.31 110 VAL A O 1
ATOM 819 N N . GLU A 1 111 ? -14.461 -3.775 15.639 1.00 95.19 111 GLU A N 1
ATOM 820 C CA . GLU A 1 111 ? -15.841 -4.249 15.507 1.00 95.19 111 GLU A CA 1
ATOM 821 C C . GLU A 1 111 ? -16.115 -4.756 14.091 1.00 95.19 111 GLU A C 1
ATOM 823 O O . GLU A 1 111 ? -16.739 -5.798 13.905 1.00 95.19 111 GLU A O 1
ATOM 828 N N . SER A 1 112 ? -15.643 -4.029 13.077 1.00 94.69 112 SER A N 1
ATOM 829 C CA . SER A 1 112 ? -15.794 -4.425 11.680 1.00 94.69 112 SER A CA 1
ATOM 830 C C . SER A 1 112 ? -14.752 -3.762 10.789 1.00 94.69 112 SER A C 1
ATOM 832 O O . SER A 1 112 ? -14.207 -2.703 11.108 1.00 94.69 112 SER A O 1
ATOM 834 N N . THR A 1 113 ? -14.505 -4.389 9.643 1.00 96.00 113 THR A N 1
ATOM 835 C CA . THR A 1 113 ? -13.693 -3.826 8.569 1.00 96.00 113 THR A CA 1
ATOM 836 C C . THR A 1 113 ? -14.448 -3.965 7.256 1.00 96.00 113 THR A C 1
ATOM 838 O O . THR A 1 113 ? -14.979 -5.032 6.954 1.00 96.00 113 THR A O 1
ATOM 841 N N 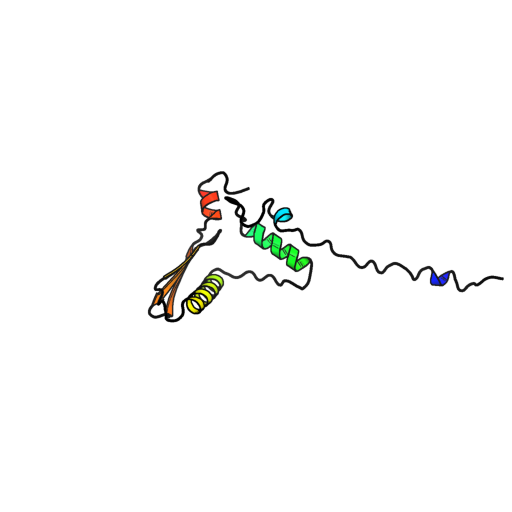. VAL A 1 114 ? -14.475 -2.894 6.465 1.00 95.06 114 VAL A N 1
ATOM 842 C CA . VAL A 1 114 ? -15.039 -2.882 5.114 1.00 95.06 114 VAL A CA 1
ATOM 843 C C . VAL A 1 114 ? -13.954 -2.456 4.136 1.00 95.06 114 VAL A C 1
ATOM 845 O O . VAL A 1 114 ? -13.285 -1.448 4.350 1.00 95.06 114 VAL A O 1
ATOM 848 N N . ALA A 1 115 ? -13.795 -3.218 3.056 1.00 94.38 115 ALA A N 1
ATOM 849 C CA . ALA A 1 115 ? -12.970 -2.840 1.918 1.00 94.38 115 ALA A CA 1
ATOM 850 C C . ALA A 1 115 ? -13.879 -2.345 0.791 1.00 94.38 115 ALA A C 1
ATOM 852 O O . ALA A 1 115 ? -14.788 -3.052 0.352 1.00 94.38 115 ALA A O 1
ATOM 853 N N . LEU A 1 116 ? -13.642 -1.122 0.334 1.00 96.00 116 LEU A N 1
ATOM 854 C CA . LEU A 1 116 ? -14.383 -0.498 -0.747 1.00 96.00 116 LEU A CA 1
ATOM 855 C C . LEU A 1 116 ? -13.521 -0.470 -2.013 1.00 96.00 116 LEU A C 1
ATOM 857 O O . LEU A 1 116 ? -12.349 -0.092 -1.949 1.00 96.00 116 LEU A O 1
ATOM 861 N N . PRO A 1 117 ? -14.088 -0.814 -3.182 1.00 94.75 117 PRO A N 1
ATOM 862 C CA . PRO A 1 117 ? -13.397 -0.752 -4.464 1.00 94.75 117 PRO A CA 1
ATOM 863 C C . PRO A 1 117 ? -13.347 0.696 -4.984 1.00 94.75 117 PRO A C 1
ATOM 865 O O . PRO A 1 117 ? -13.804 0.974 -6.091 1.00 94.75 117 PRO A O 1
ATOM 868 N N . ILE A 1 118 ? -12.853 1.625 -4.163 1.00 95.38 118 ILE A N 1
ATOM 869 C CA . ILE A 1 118 ? -12.733 3.063 -4.428 1.00 95.38 118 ILE A CA 1
ATOM 870 C C . ILE A 1 118 ? -11.341 3.501 -3.978 1.00 95.38 118 ILE A C 1
ATOM 872 O O . ILE A 1 118 ? -10.979 3.251 -2.840 1.00 95.38 118 ILE A O 1
ATOM 876 N N . GLY A 1 119 ? -10.594 4.185 -4.839 1.00 94.44 119 GLY A N 1
ATOM 877 C CA . GLY A 1 119 ? -9.288 4.764 -4.520 1.00 94.44 119 GLY A CA 1
ATOM 878 C C . GLY A 1 119 ? -8.967 5.912 -5.474 1.00 94.44 119 GLY A C 1
ATOM 879 O O . GLY A 1 119 ? -9.736 6.161 -6.405 1.00 94.44 119 GLY A O 1
ATOM 880 N N . THR A 1 120 ? -7.866 6.627 -5.252 1.00 92.94 120 THR A N 1
ATOM 881 C CA . THR A 1 120 ? -7.533 7.839 -6.026 1.00 92.94 120 THR A CA 1
ATOM 882 C C . THR A 1 120 ? -7.421 7.554 -7.526 1.00 92.94 120 THR A C 1
ATOM 884 O O . THR A 1 120 ? -8.202 8.100 -8.304 1.00 92.94 120 THR A O 1
ATOM 887 N N . VAL A 1 121 ? -6.545 6.625 -7.922 1.00 91.69 121 VAL A N 1
ATOM 888 C CA . VAL A 1 121 ? -6.358 6.171 -9.315 1.00 91.69 121 VAL A CA 1
ATOM 889 C C . VAL A 1 121 ? -7.683 5.722 -9.930 1.00 91.69 121 VAL A C 1
ATOM 891 O O . VAL A 1 121 ? -8.083 6.218 -10.981 1.00 91.69 121 VAL A O 1
ATOM 894 N N . ARG A 1 122 ? -8.422 4.852 -9.232 1.00 92.69 122 ARG A N 1
ATOM 895 C CA . ARG A 1 122 ? -9.694 4.309 -9.730 1.00 92.69 122 ARG A CA 1
ATOM 896 C C . ARG A 1 122 ? -10.750 5.394 -9.957 1.00 92.69 122 ARG A C 1
ATOM 898 O O . ARG A 1 122 ? -11.489 5.344 -10.939 1.00 92.69 122 ARG A O 1
ATOM 905 N N . LEU A 1 123 ? -10.847 6.369 -9.053 1.00 93.12 123 LEU A N 1
ATOM 906 C CA . LEU A 1 123 ? -11.766 7.500 -9.194 1.00 93.12 123 LEU A CA 1
ATOM 907 C C . LEU A 1 123 ? -11.362 8.396 -10.361 1.00 93.12 123 LEU A C 1
ATOM 909 O O . LEU A 1 123 ? -12.221 8.830 -11.123 1.00 93.12 123 LEU A O 1
ATOM 913 N N . MET A 1 124 ? -10.070 8.661 -10.524 1.00 90.00 124 MET A N 1
ATOM 914 C CA . MET A 1 124 ? -9.559 9.514 -11.595 1.00 90.00 124 MET A CA 1
ATOM 915 C C . MET A 1 124 ? -9.802 8.901 -12.975 1.00 90.00 124 MET A C 1
ATOM 917 O O . MET A 1 124 ? -10.236 9.614 -13.882 1.00 90.00 124 MET A O 1
ATOM 921 N N . GLU A 1 125 ? -9.623 7.586 -13.112 1.00 88.25 125 GLU A N 1
ATOM 922 C CA . GLU A 1 125 ? -9.997 6.823 -14.307 1.00 88.25 125 GLU A CA 1
ATOM 923 C C . GLU A 1 125 ? -11.502 6.896 -14.582 1.00 88.25 125 GLU A C 1
ATOM 925 O O . GLU A 1 125 ? -11.920 7.301 -15.671 1.00 88.25 125 GLU A O 1
ATOM 930 N N . ALA A 1 126 ? -12.326 6.551 -13.586 1.00 91.50 126 ALA A N 1
ATOM 931 C CA . ALA A 1 126 ? -13.781 6.520 -13.722 1.00 91.50 126 ALA A CA 1
ATOM 932 C C . ALA A 1 126 ? -14.363 7.896 -14.085 1.00 91.50 126 ALA A C 1
ATOM 934 O O . ALA A 1 126 ? -15.277 7.996 -14.905 1.00 91.50 126 ALA A O 1
ATOM 935 N N . MET A 1 127 ? -13.801 8.962 -13.511 1.00 91.44 127 MET A N 1
ATOM 936 C CA . MET A 1 127 ? -14.232 10.347 -13.713 1.00 91.44 127 MET A CA 1
ATOM 937 C C . MET A 1 127 ? -13.526 11.037 -14.891 1.00 91.44 127 MET A C 1
ATOM 939 O O . MET A 1 127 ? -13.830 12.191 -15.189 1.00 91.44 127 MET A O 1
ATOM 943 N N . LYS A 1 128 ? -12.599 10.351 -15.579 1.00 87.81 128 LYS A N 1
ATOM 944 C CA . LYS A 1 128 ? -11.808 10.879 -16.706 1.00 87.81 128 LYS A CA 1
ATOM 945 C C . LYS A 1 128 ? -11.077 12.187 -16.372 1.00 87.81 128 LYS A C 1
ATOM 947 O O . LYS A 1 128 ? -11.015 13.105 -17.197 1.00 87.81 128 LYS A O 1
ATOM 952 N N . ILE A 1 129 ? -10.528 12.280 -15.162 1.00 83.75 129 ILE A N 1
ATOM 953 C CA . ILE A 1 129 ? -9.770 13.452 -14.709 1.00 83.75 129 ILE A CA 1
ATOM 954 C C . ILE A 1 129 ? -8.448 13.499 -15.487 1.00 83.75 129 ILE A C 1
ATOM 956 O O . ILE A 1 129 ? -7.617 12.599 -15.389 1.00 83.75 129 ILE A O 1
ATOM 960 N N . ARG A 1 130 ? -8.269 14.541 -16.308 1.00 69.62 130 ARG A N 1
ATOM 961 C CA . ARG A 1 130 ? -7.081 14.714 -17.159 1.00 69.62 130 ARG A CA 1
ATOM 962 C C . ARG A 1 130 ? -5.866 15.180 -16.357 1.00 69.62 130 ARG A C 1
ATOM 964 O O . ARG A 1 130 ? -6.010 15.903 -15.378 1.00 69.62 130 ARG A O 1
ATOM 971 N N . GLY A 1 131 ? -4.677 14.827 -16.848 1.00 61.84 131 GLY A N 1
ATOM 972 C CA . GLY A 1 131 ? -3.391 15.320 -16.339 1.00 61.84 131 GLY A CA 1
ATOM 973 C C . GLY A 1 131 ? -2.837 14.550 -15.148 1.00 61.84 131 GLY A C 1
ATOM 974 O O . GLY A 1 131 ? -1.786 14.924 -14.654 1.00 61.84 131 GLY A O 1
ATOM 975 N N . ALA A 1 132 ? -3.535 13.504 -14.705 1.00 54.66 132 ALA A N 1
ATOM 976 C CA . ALA A 1 132 ? -3.232 12.816 -13.462 1.00 54.66 132 ALA A CA 1
ATOM 977 C C . ALA A 1 132 ? -2.929 11.306 -13.626 1.00 54.66 132 ALA A C 1
ATOM 979 O O . ALA A 1 132 ? -2.574 10.609 -12.677 1.00 54.66 132 ALA A O 1
ATOM 980 N N . MET A 1 133 ? -3.076 10.825 -14.861 1.00 59.72 133 MET A N 1
ATOM 981 C CA . MET A 1 133 ? -2.780 9.482 -15.352 1.00 59.72 133 MET A CA 1
ATOM 982 C C . MET A 1 133 ? -2.078 9.670 -16.704 1.00 59.72 133 MET A C 1
ATOM 984 O O . MET A 1 133 ? -2.567 10.469 -17.506 1.00 59.72 133 MET A O 1
ATOM 988 N N . THR A 1 134 ? -0.981 8.934 -16.926 1.00 55.78 134 THR A N 1
ATOM 989 C CA . THR A 1 134 ? 0.090 9.099 -17.944 1.00 55.78 134 THR A CA 1
ATOM 990 C C . THR A 1 134 ? 1.051 10.243 -17.686 1.00 55.78 134 THR A C 1
ATOM 992 O O . THR A 1 134 ? 0.645 11.421 -17.810 1.00 55.78 134 THR A O 1
#

pLDDT: mean 85.15, std 16.42, range [43.38, 97.62]

Foldseek 3Di:
DDDPPPPVVVVPPDPPPPPPQPDQDDPCRQQVDDPPPPLEDDDPCSVVVSLVSVVVRDVPDDDDDDDPVVVLVVVLVVVCVVCPPVDDDQWDWDAAQQWIKIFGDDPSHTPDIDIGRDHNNVVCVVVVPPSRYD

Sequence (134 aa):
MLSGRILVRTCYLSLVAVALGAAPPTPKEHFGFVPGEDYKLAGFDEVAGYFRRLAASSGRIKLEVIDGAEEARLVRTGVLAAVGDKLSPHVIVDLGGGSMQLSFLRQGTVESTVALPIGTVRLMEAMKIRGAMT

Radius of gyration: 25.31 Å; chains: 1; bounding box: 76×47×55 Å

Secondary structure (DSSP, 8-state):
---TTSTTTGGGSS------PPPPPPHHHHHSS-TT-TT----HHHHHHHHHHHHHH-TT----PPPHHHHHHHHHHHHHHHHGGG---SEEEEE-SS-EEEEEEETTEEEEEEEES--HHHHHHHTT-TTS--